Protein AF-A0A2V5TG55-F1 (afdb_monomer_lite)

Sequence (167 aa):
MKERYLVFQRKNGIFFLKDRLLRKQNSLNTRDEETARRICHAKNEALRQPAINLQIARAYLTAGDPNYVNRTWQSVMGAVARTKKRNTLLHWERAMRETPFDSIRDLKLIGTHTEHFLEVLSKGTVSTNIFLRRLHNLLSMWTGFPKQSFQGNSGRRLSLRTSVALR

Structure (mmCIF, N/CA/C/O backbone):
data_AF-A0A2V5TG55-F1
#
_entry.id   AF-A0A2V5TG55-F1
#
loop_
_atom_site.group_PDB
_atom_site.id
_atom_site.type_symbol
_atom_site.label_atom_id
_atom_site.label_alt_id
_atom_site.label_comp_id
_atom_site.label_asym_id
_atom_site.label_entity_id
_atom_site.label_seq_id
_atom_site.pdbx_PDB_ins_code
_atom_site.Cartn_x
_atom_site.Cartn_y
_atom_site.Cartn_z
_atom_site.occupancy
_atom_site.B_iso_or_equiv
_atom_site.auth_seq_id
_atom_site.auth_comp_id
_atom_site.auth_asym_id
_atom_site.auth_atom_id
_atom_site.pdbx_PDB_model_num
ATOM 1 N N . MET A 1 1 ? -15.197 -11.391 21.968 1.00 61.50 1 MET A N 1
ATOM 2 C CA . MET A 1 1 ? -13.775 -10.962 21.949 1.00 61.50 1 MET A CA 1
ATOM 3 C C . MET A 1 1 ? -13.672 -9.517 22.413 1.00 61.50 1 MET A C 1
ATOM 5 O O . MET A 1 1 ? -14.500 -8.716 22.003 1.00 61.50 1 MET A O 1
ATOM 9 N N . LYS A 1 2 ? -12.686 -9.179 23.253 1.00 75.81 2 LYS A N 1
ATOM 10 C CA . LYS A 1 2 ? -12.431 -7.783 23.646 1.00 75.81 2 LYS A CA 1
ATOM 11 C C . LYS A 1 2 ? -11.745 -7.046 22.494 1.00 75.81 2 LYS A C 1
ATOM 13 O O . LYS A 1 2 ? -10.810 -7.578 21.905 1.00 75.81 2 LYS A O 1
ATOM 18 N N . GLU A 1 3 ? -12.196 -5.832 22.202 1.00 86.06 3 GLU A N 1
ATOM 19 C CA . GLU A 1 3 ? -11.578 -4.967 21.195 1.00 86.06 3 GLU A CA 1
ATOM 20 C C . GLU A 1 3 ? -10.120 -4.658 21.547 1.00 86.06 3 GLU A C 1
ATOM 22 O O . GLU A 1 3 ? -9.800 -4.393 22.713 1.00 86.06 3 GLU A O 1
ATOM 27 N N . ARG A 1 4 ? -9.232 -4.706 20.545 1.00 90.38 4 ARG A N 1
ATOM 28 C CA . ARG A 1 4 ? -7.797 -4.454 20.734 1.00 90.38 4 ARG A CA 1
ATOM 29 C C . ARG A 1 4 ? -7.500 -2.964 20.844 1.00 90.38 4 ARG A C 1
ATOM 31 O O . ARG A 1 4 ? -6.672 -2.580 21.673 1.00 90.38 4 ARG A O 1
ATOM 38 N N . TYR A 1 5 ? -8.147 -2.149 20.019 1.00 93.50 5 TYR A N 1
ATOM 39 C CA . TYR A 1 5 ? -8.002 -0.701 20.032 1.00 93.50 5 TYR A CA 1
ATOM 40 C C . TYR A 1 5 ? -9.154 -0.051 20.786 1.00 93.50 5 TYR A C 1
ATOM 42 O O . TYR A 1 5 ? -10.304 -0.446 20.620 1.00 93.50 5 TYR A O 1
ATOM 50 N N . LEU A 1 6 ? -8.820 0.954 21.594 1.00 93.50 6 LEU A N 1
ATOM 51 C CA . LEU A 1 6 ? -9.775 1.809 22.295 1.00 93.50 6 LEU A CA 1
ATOM 52 C C . LEU A 1 6 ? -9.499 3.268 21.952 1.00 93.50 6 LEU A C 1
ATOM 54 O O . LEU A 1 6 ? -8.337 3.683 21.939 1.00 93.50 6 LEU A O 1
ATOM 58 N N . VAL A 1 7 ? -10.553 4.042 21.723 1.00 95.00 7 VAL A N 1
ATOM 59 C CA . VAL A 1 7 ? -10.464 5.486 21.507 1.00 95.00 7 VAL A CA 1
ATOM 60 C C . VAL A 1 7 ? -10.625 6.231 22.831 1.00 95.00 7 VAL A C 1
ATOM 62 O O . VAL A 1 7 ? -11.429 5.843 23.675 1.00 95.00 7 VAL A O 1
ATOM 65 N N . PHE A 1 8 ? -9.838 7.281 23.040 1.00 93.12 8 PHE A N 1
ATOM 66 C CA . PHE A 1 8 ? -9.978 8.175 24.188 1.00 93.12 8 PHE A CA 1
ATOM 67 C C . PHE A 1 8 ? -9.493 9.584 23.834 1.00 93.12 8 PHE A C 1
ATOM 69 O O . PHE A 1 8 ? -8.659 9.756 22.943 1.00 93.12 8 PHE A O 1
ATOM 76 N N . GLN A 1 9 ? -10.001 10.592 24.538 1.00 93.81 9 GLN A N 1
ATOM 77 C CA . GLN A 1 9 ? -9.634 11.993 24.339 1.00 93.81 9 GLN A CA 1
ATOM 78 C C . GLN 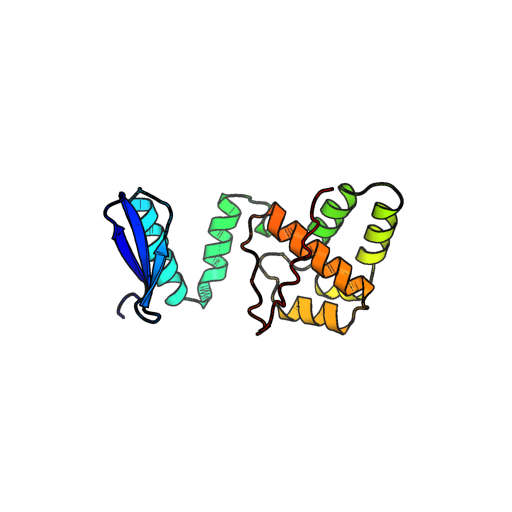A 1 9 ? -8.618 12.443 25.398 1.00 93.81 9 GLN A C 1
ATOM 80 O O . GLN A 1 9 ? -8.687 12.026 26.556 1.00 93.81 9 GLN A O 1
ATOM 85 N N . ARG A 1 10 ? -7.657 13.292 25.018 1.00 92.00 10 ARG A N 1
ATOM 86 C CA . ARG A 1 10 ? -6.750 13.964 25.968 1.00 92.00 10 ARG A CA 1
ATOM 87 C C . ARG A 1 10 ? -7.222 15.386 26.283 1.00 92.00 10 ARG A C 1
ATOM 89 O O . ARG A 1 10 ? -8.037 15.951 25.566 1.00 92.00 10 ARG A O 1
ATOM 96 N N . LYS A 1 11 ? -6.632 16.003 27.319 1.00 90.25 11 LYS A N 1
ATOM 97 C CA . LYS A 1 11 ? -6.933 17.383 27.764 1.00 90.25 11 LYS A CA 1
ATOM 98 C C . LYS A 1 11 ? -6.844 18.447 26.658 1.00 90.25 11 LYS A C 1
ATOM 100 O O . LYS A 1 11 ? -7.485 19.479 26.759 1.00 90.25 11 LYS A O 1
ATOM 105 N N . ASN A 1 12 ? -6.062 18.202 25.607 1.00 88.75 12 ASN A N 1
ATOM 106 C CA . ASN A 1 12 ? -5.924 19.094 24.451 1.00 88.75 12 ASN A CA 1
ATOM 107 C C . ASN A 1 12 ? -7.038 18.925 23.392 1.00 88.75 12 ASN A C 1
ATOM 109 O O . ASN A 1 12 ? -6.934 19.490 22.304 1.00 88.75 12 ASN A O 1
ATOM 113 N N . GLY A 1 13 ? -8.057 18.106 23.670 1.00 89.69 13 GLY A N 1
ATOM 114 C CA . GLY A 1 13 ? -9.186 17.834 22.781 1.00 89.69 13 GLY A CA 1
ATOM 115 C C . GLY A 1 13 ? -8.892 16.853 21.641 1.00 89.69 13 GLY A C 1
ATOM 116 O O . GLY A 1 13 ? -9.803 16.526 20.888 1.00 89.69 13 GLY A O 1
ATOM 117 N N . ILE A 1 14 ? -7.651 16.369 21.502 1.00 93.69 14 ILE A N 1
ATOM 118 C CA . ILE A 1 14 ? -7.251 15.441 20.434 1.00 93.69 14 ILE A CA 1
ATOM 119 C C . ILE A 1 14 ? -7.546 13.998 20.855 1.00 93.69 14 ILE A C 1
ATOM 121 O O . ILE A 1 14 ? -7.245 13.591 21.985 1.00 93.69 14 ILE A O 1
ATOM 125 N N . PHE A 1 15 ? -8.088 13.214 19.924 1.00 94.44 15 PHE A N 1
ATOM 126 C CA . PHE A 1 15 ? -8.343 11.791 20.110 1.00 94.44 15 PHE A CA 1
ATOM 127 C C . PHE A 1 15 ? -7.102 10.928 19.866 1.00 94.44 15 PHE A C 1
ATOM 129 O O . PHE A 1 15 ? -6.290 11.169 18.968 1.00 94.44 15 PHE A O 1
ATOM 136 N N . PHE A 1 16 ? -6.981 9.874 20.667 1.00 94.56 16 PHE A N 1
ATOM 137 C CA . PHE A 1 16 ? -5.912 8.887 20.621 1.00 94.56 16 PHE A CA 1
ATOM 138 C C . PHE A 1 16 ? -6.500 7.478 20.564 1.00 94.56 16 PHE A C 1
ATOM 140 O O . PHE A 1 16 ? -7.565 7.206 21.115 1.00 94.56 16 PHE A O 1
ATOM 147 N N . LEU A 1 17 ? -5.756 6.563 19.946 1.00 93.75 17 LEU A N 1
ATOM 148 C CA . LEU A 1 17 ? -5.997 5.128 20.034 1.00 93.75 17 LEU A CA 1
ATOM 149 C C . LEU A 1 17 ? -5.018 4.486 21.006 1.00 93.75 17 LEU A C 1
ATOM 151 O O . LEU A 1 17 ? -3.806 4.661 20.879 1.00 93.75 17 LEU A O 1
ATOM 155 N N . LYS A 1 18 ? -5.535 3.679 21.928 1.00 93.38 18 LYS A N 1
ATOM 156 C CA . LYS A 1 18 ? -4.761 2.811 22.815 1.00 93.38 18 LYS A CA 1
ATOM 157 C C . LYS A 1 18 ? -4.788 1.385 22.276 1.00 93.38 18 LYS A C 1
ATOM 159 O O . LYS A 1 18 ? -5.856 0.787 22.193 1.00 93.38 18 LYS A O 1
ATOM 164 N N . ASP A 1 19 ? -3.623 0.833 21.949 1.00 92.56 19 ASP A N 1
ATOM 165 C CA . ASP A 1 19 ? -3.467 -0.602 21.694 1.00 92.56 19 ASP A CA 1
ATOM 166 C C . ASP A 1 19 ? -3.365 -1.329 23.040 1.00 92.56 19 ASP A C 1
ATOM 168 O O . ASP A 1 19 ? -2.428 -1.098 23.808 1.00 92.56 19 ASP A O 1
ATOM 172 N N . ARG A 1 20 ? -4.328 -2.199 23.353 1.00 89.88 20 ARG A N 1
ATOM 173 C CA . ARG A 1 20 ? -4.332 -2.957 24.613 1.00 89.88 20 ARG A CA 1
ATOM 174 C C . ARG A 1 20 ? -3.216 -3.992 24.697 1.00 89.88 20 ARG A C 1
ATOM 176 O O . ARG A 1 20 ? -2.777 -4.288 25.804 1.00 89.88 20 ARG A O 1
ATOM 183 N N . LEU A 1 21 ? -2.776 -4.524 23.559 1.00 88.44 21 LEU A N 1
ATOM 184 C CA . LEU A 1 21 ? -1.767 -5.577 23.498 1.00 88.44 21 LEU A CA 1
ATOM 185 C C . LEU A 1 21 ? -0.369 -4.980 23.661 1.00 88.44 21 LEU A C 1
ATOM 187 O O . LEU A 1 21 ? 0.388 -5.396 24.529 1.00 88.44 21 LEU A O 1
ATOM 191 N N . LEU A 1 22 ? -0.053 -3.947 22.876 1.00 88.50 22 LEU A N 1
ATOM 192 C CA . LEU A 1 22 ? 1.269 -3.308 22.897 1.00 88.50 22 LEU A CA 1
ATOM 193 C C . LEU A 1 22 ? 1.400 -2.194 23.944 1.00 88.50 22 LEU A C 1
ATOM 195 O O . LEU A 1 22 ? 2.482 -1.637 24.108 1.00 88.50 22 LEU A O 1
ATOM 199 N N . ARG A 1 23 ? 0.296 -1.810 24.602 1.00 87.38 23 ARG A N 1
ATOM 200 C CA . ARG A 1 23 ? 0.191 -0.644 25.502 1.00 87.38 23 ARG A CA 1
ATOM 201 C C . ARG A 1 23 ? 0.681 0.671 24.876 1.00 87.38 23 ARG A C 1
ATOM 203 O O . ARG A 1 23 ? 0.997 1.622 25.587 1.00 87.38 23 ARG A O 1
ATOM 210 N N . LYS A 1 24 ? 0.703 0.749 23.542 1.00 91.19 24 LYS A N 1
ATOM 211 C CA . LYS A 1 24 ? 1.094 1.943 22.783 1.00 91.19 24 LYS A CA 1
ATOM 212 C C . LYS A 1 24 ? -0.106 2.853 22.555 1.00 91.19 24 LYS A C 1
ATOM 214 O O . LYS A 1 24 ? -1.236 2.387 22.411 1.00 91.19 24 LYS A O 1
ATOM 219 N N . GLN A 1 25 ? 0.159 4.154 22.512 1.00 91.31 25 GLN A N 1
ATOM 220 C CA . GLN A 1 25 ? -0.839 5.181 22.238 1.00 91.31 25 GLN A CA 1
ATOM 221 C C . GLN A 1 25 ? -0.458 5.915 20.957 1.00 91.31 25 GLN A C 1
ATOM 223 O O . GLN A 1 25 ? 0.663 6.404 20.847 1.00 91.31 25 GLN A O 1
ATOM 228 N N . ASN A 1 26 ? -1.393 6.010 20.017 1.00 91.50 26 ASN A N 1
ATOM 229 C CA . ASN A 1 26 ? -1.198 6.704 18.749 1.00 91.50 26 ASN A CA 1
ATOM 230 C C . ASN A 1 26 ? -2.190 7.862 18.651 1.00 91.50 26 ASN A C 1
ATOM 232 O O . ASN A 1 26 ? -3.391 7.651 18.821 1.00 91.50 26 ASN A O 1
ATOM 236 N N . SER A 1 27 ? -1.695 9.068 18.375 1.00 91.31 27 SER A N 1
ATOM 237 C CA . SER A 1 27 ? -2.557 10.219 18.093 1.00 91.31 27 SER A CA 1
ATOM 238 C C . SER A 1 27 ? -3.312 9.995 16.787 1.00 91.31 27 SER A C 1
ATOM 240 O O . SER A 1 27 ? -2.713 9.560 15.803 1.00 91.31 27 SER A O 1
ATOM 242 N N . LEU A 1 28 ? -4.608 10.304 16.771 1.00 90.69 28 LEU A N 1
ATOM 243 C CA . LEU A 1 28 ? -5.402 10.360 15.542 1.00 90.69 28 LEU A CA 1
ATOM 244 C C . LEU A 1 28 ? -5.352 11.739 14.877 1.00 90.69 28 LEU A C 1
ATOM 246 O O . LEU A 1 28 ? -5.847 11.881 13.766 1.00 90.69 28 LEU A O 1
ATOM 250 N N . ASN A 1 29 ? -4.774 12.744 15.548 1.00 9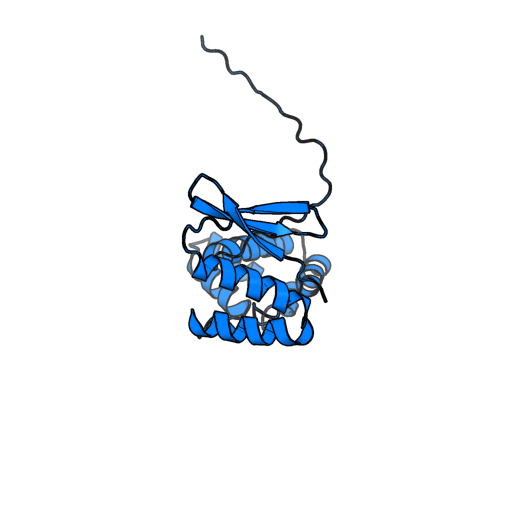0.25 29 ASN A N 1
ATOM 251 C CA . ASN A 1 29 ? -4.714 14.134 15.082 1.00 90.25 29 ASN A CA 1
ATOM 252 C C . ASN A 1 29 ? -6.083 14.705 14.664 1.00 90.25 29 ASN A C 1
ATOM 254 O O . ASN A 1 29 ? -6.153 15.619 13.851 1.00 90.25 29 ASN A O 1
ATOM 258 N N . THR A 1 30 ? -7.166 14.187 15.245 1.00 91.12 30 THR A N 1
ATOM 259 C CA . THR A 1 30 ? -8.527 14.685 15.044 1.00 91.12 30 THR A CA 1
ATOM 260 C C . THR A 1 30 ? -9.123 15.124 16.375 1.00 91.12 30 THR A C 1
ATOM 262 O O . THR A 1 30 ? -8.818 14.544 17.423 1.00 91.12 30 THR A O 1
ATOM 265 N N . ARG A 1 31 ? -9.952 16.168 16.324 1.00 93.12 31 ARG A N 1
ATOM 266 C CA . ARG A 1 31 ? -10.812 16.620 17.428 1.00 93.12 31 ARG A CA 1
ATOM 267 C C . ARG A 1 31 ? -12.260 16.164 17.255 1.00 93.12 31 ARG A C 1
ATOM 269 O O . ARG A 1 31 ? -13.058 16.387 18.154 1.00 93.12 31 ARG A O 1
ATOM 276 N N . ASP A 1 32 ? -12.586 15.547 16.121 1.00 94.25 32 ASP A N 1
ATOM 277 C CA . ASP A 1 32 ? -13.912 14.997 15.866 1.00 94.25 32 ASP A CA 1
ATOM 278 C C . ASP A 1 32 ? -14.027 13.587 16.458 1.00 94.25 32 ASP A C 1
ATOM 280 O O . ASP A 1 32 ? -13.250 12.681 16.128 1.00 94.25 32 ASP A O 1
ATOM 284 N N . GLU A 1 33 ? -15.006 13.418 17.343 1.00 92.44 33 GLU A N 1
ATOM 285 C CA . GLU A 1 33 ? -15.277 12.159 18.022 1.00 92.44 33 GLU A CA 1
ATOM 286 C C . GLU A 1 33 ? -15.783 11.090 17.055 1.00 92.44 33 GLU A C 1
ATOM 288 O O . GLU A 1 33 ? -15.374 9.928 17.151 1.00 92.44 33 GLU A O 1
ATOM 293 N N . GLU A 1 34 ? -16.641 11.465 16.106 1.00 94.62 34 GLU A N 1
ATOM 294 C CA . GLU A 1 34 ? -17.246 10.502 15.194 1.00 94.62 34 GLU A CA 1
ATOM 295 C C . GLU A 1 34 ? -16.179 9.892 14.282 1.00 94.62 34 GLU A C 1
ATOM 297 O O . GLU A 1 34 ? -16.048 8.665 14.197 1.00 94.62 34 GLU A O 1
ATOM 302 N N . THR A 1 35 ? -15.337 10.736 13.681 1.00 92.31 35 THR A N 1
ATOM 303 C CA . THR A 1 35 ? -14.167 10.294 12.916 1.00 92.31 35 THR A CA 1
ATOM 304 C C . THR A 1 35 ? -13.257 9.397 13.756 1.00 92.31 35 THR A C 1
ATOM 306 O O . THR A 1 35 ? -12.817 8.344 13.286 1.00 92.31 35 THR A O 1
ATOM 309 N N . ALA A 1 36 ? -12.994 9.758 15.015 1.00 94.12 36 ALA A N 1
ATOM 310 C CA . ALA A 1 36 ? -12.131 8.968 15.886 1.00 94.12 36 ALA A CA 1
ATOM 311 C C . ALA A 1 36 ? -12.702 7.568 16.177 1.00 94.12 36 ALA A C 1
ATOM 313 O O . ALA A 1 36 ? -11.975 6.568 16.101 1.00 94.12 36 ALA A O 1
ATOM 314 N N . ARG A 1 37 ? -14.010 7.479 16.453 1.00 94.75 37 ARG A N 1
ATOM 315 C CA . ARG A 1 37 ? -14.726 6.209 16.648 1.00 94.75 37 ARG A CA 1
ATOM 316 C C . ARG A 1 37 ? -14.725 5.365 15.374 1.00 94.75 37 ARG A C 1
ATOM 318 O O . ARG A 1 37 ? -14.410 4.178 15.452 1.00 94.75 37 ARG A O 1
ATOM 325 N N . ARG A 1 38 ? -14.974 5.967 14.203 1.00 93.75 38 ARG A N 1
ATOM 326 C CA . ARG A 1 38 ? -14.927 5.274 12.900 1.00 93.75 38 ARG A CA 1
ATOM 327 C C . ARG A 1 38 ? -13.549 4.665 12.623 1.00 93.75 38 ARG A C 1
ATOM 329 O O . ARG A 1 38 ? -13.467 3.495 12.253 1.00 93.75 38 ARG A O 1
ATOM 336 N N . ILE A 1 39 ? -12.461 5.403 12.871 1.00 92.56 39 ILE A N 1
ATOM 337 C CA . ILE A 1 39 ? -11.089 4.885 12.708 1.00 92.56 39 ILE A CA 1
ATOM 338 C C . ILE A 1 39 ? -10.810 3.734 13.688 1.00 92.56 39 ILE A C 1
ATOM 340 O O . ILE A 1 39 ? -10.185 2.738 13.314 1.00 92.56 39 ILE A O 1
ATOM 344 N N . CYS A 1 40 ? -11.262 3.853 14.941 1.00 93.56 40 CYS A N 1
ATOM 345 C CA . CYS A 1 40 ? -11.123 2.795 15.944 1.00 93.56 40 CYS A CA 1
ATOM 346 C C . CYS A 1 40 ? -11.840 1.511 15.508 1.00 93.56 40 CYS A C 1
ATOM 348 O O . CYS A 1 40 ? -11.239 0.434 15.506 1.00 93.56 40 CYS A O 1
ATOM 350 N N . HIS A 1 41 ? -13.096 1.648 15.080 1.00 92.50 41 HIS A N 1
ATOM 351 C CA . HIS A 1 41 ? -13.919 0.549 14.592 1.00 92.50 41 HIS A CA 1
ATOM 352 C C . HIS A 1 41 ? -13.269 -0.143 13.390 1.00 92.50 41 HIS A C 1
ATOM 354 O O . HIS A 1 41 ? -13.040 -1.348 13.434 1.00 92.50 41 HIS A O 1
ATOM 360 N N . ALA A 1 42 ? -12.860 0.618 12.369 1.00 91.12 42 ALA A N 1
ATOM 361 C CA . ALA A 1 42 ? -12.208 0.072 11.180 1.00 91.12 42 ALA A CA 1
ATOM 362 C C . ALA A 1 42 ? -10.945 -0.742 11.517 1.00 91.12 42 ALA A C 1
ATOM 364 O O . ALA A 1 42 ? -10.712 -1.799 10.934 1.00 91.12 42 ALA A O 1
ATOM 365 N N . LYS A 1 43 ? -10.141 -0.301 12.495 1.00 90.75 43 LYS A N 1
ATOM 366 C CA . LYS A 1 43 ? -8.960 -1.059 12.941 1.00 90.75 43 LYS A CA 1
ATOM 367 C C . LYS A 1 43 ? -9.302 -2.349 13.677 1.00 90.75 43 LYS A C 1
ATOM 369 O O . LYS A 1 43 ? -8.566 -3.323 13.544 1.00 90.75 43 LYS A O 1
ATOM 374 N N . ASN A 1 44 ? -10.363 -2.353 14.478 1.00 92.00 44 ASN A N 1
ATOM 375 C CA . ASN A 1 44 ? -10.813 -3.561 15.165 1.00 92.00 44 ASN A CA 1
ATOM 376 C C . ASN A 1 44 ? -11.428 -4.562 14.172 1.00 92.00 44 ASN A C 1
ATOM 378 O O . ASN A 1 44 ? -11.094 -5.744 14.235 1.00 92.00 44 ASN A O 1
ATOM 382 N N . GLU A 1 45 ? -12.230 -4.091 13.215 1.00 89.75 45 GLU A N 1
ATOM 383 C CA . GLU A 1 45 ? -12.800 -4.924 12.147 1.00 89.75 45 GLU A CA 1
ATOM 384 C C . GLU A 1 45 ? -11.718 -5.534 11.254 1.00 89.75 45 GLU A C 1
ATOM 386 O O . GLU A 1 45 ? -11.747 -6.735 10.987 1.00 89.75 45 GLU A O 1
ATOM 391 N N . ALA A 1 46 ? -10.687 -4.755 10.905 1.00 89.06 46 ALA A N 1
ATOM 392 C CA . ALA A 1 46 ? -9.557 -5.254 10.128 1.00 89.06 46 ALA A CA 1
ATOM 393 C C . ALA A 1 46 ? -8.832 -6.434 10.803 1.00 89.06 46 ALA A C 1
ATOM 395 O O . ALA A 1 46 ? -8.263 -7.291 10.129 1.00 89.06 46 ALA A O 1
ATOM 396 N N . LEU A 1 47 ? -8.841 -6.504 12.136 1.00 88.75 47 LEU A N 1
ATOM 397 C CA . LEU A 1 47 ? -8.271 -7.635 12.872 1.00 88.75 47 LEU A CA 1
ATOM 398 C C . LEU A 1 47 ? -9.234 -8.819 12.982 1.00 88.75 47 LEU A C 1
ATOM 400 O O . LEU A 1 47 ? -8.784 -9.949 13.151 1.00 88.75 47 LEU A O 1
ATOM 404 N N . ARG A 1 48 ? -10.544 -8.564 12.919 1.00 87.19 48 ARG A N 1
ATOM 405 C CA . ARG A 1 48 ? -11.586 -9.579 13.078 1.00 87.19 48 ARG A CA 1
ATOM 406 C C . ARG A 1 48 ? -11.767 -10.410 11.814 1.00 87.19 48 ARG A C 1
ATOM 408 O O . ARG A 1 48 ? -11.944 -11.619 11.926 1.00 87.19 48 ARG A O 1
ATOM 415 N N . GLN A 1 49 ? -11.712 -9.787 10.635 1.00 85.06 49 GLN A N 1
ATOM 416 C CA . GLN A 1 49 ? -11.940 -10.480 9.3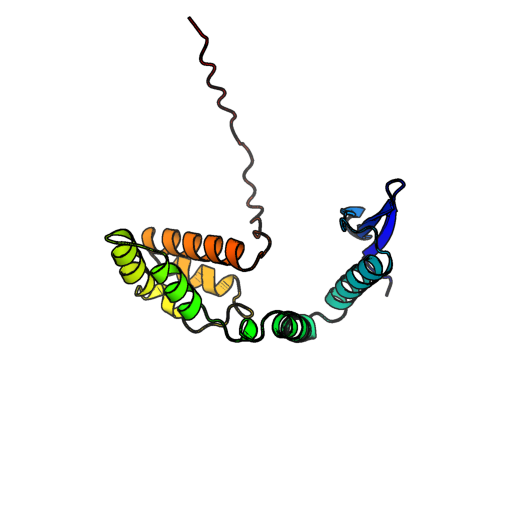61 1.00 85.06 49 GLN A CA 1
ATOM 417 C C . GLN A 1 49 ? -10.856 -10.177 8.311 1.00 85.06 49 GLN A C 1
ATOM 419 O O . GLN A 1 49 ? -11.142 -9.576 7.273 1.00 85.06 49 GLN A O 1
ATOM 424 N N . PRO A 1 50 ? -9.607 -10.648 8.515 1.00 84.00 50 PRO A N 1
ATOM 425 C CA . PRO A 1 50 ? -8.506 -10.383 7.587 1.00 84.00 50 PRO A CA 1
ATOM 426 C C . PRO A 1 50 ? -8.791 -10.782 6.134 1.00 84.00 50 PRO A C 1
ATOM 428 O O . PRO A 1 50 ? -8.328 -10.110 5.214 1.00 84.00 50 PRO A O 1
ATOM 431 N N . ALA A 1 51 ? -9.585 -11.839 5.931 1.00 85.25 51 ALA A N 1
ATOM 432 C CA . ALA A 1 51 ? -9.930 -12.370 4.614 1.00 85.25 51 ALA A CA 1
ATOM 433 C C . ALA A 1 51 ? -10.661 -11.361 3.708 1.00 85.25 51 ALA A C 1
ATOM 435 O O . ALA A 1 51 ? -10.454 -11.374 2.496 1.00 85.25 51 ALA A O 1
ATOM 436 N N . ILE A 1 52 ? -11.480 -10.462 4.273 1.00 88.06 52 ILE A N 1
ATOM 437 C CA . ILE A 1 52 ? -12.268 -9.496 3.485 1.00 88.06 52 ILE A CA 1
ATOM 438 C C . ILE A 1 52 ? -11.648 -8.097 3.434 1.00 88.06 52 ILE A C 1
ATOM 440 O O . ILE A 1 52 ? -12.097 -7.252 2.657 1.00 88.06 52 ILE A O 1
ATOM 444 N N . ASN A 1 53 ? -10.587 -7.841 4.204 1.00 88.44 53 ASN A N 1
ATOM 445 C CA . ASN A 1 53 ? -9.965 -6.518 4.305 1.00 88.44 53 ASN A CA 1
ATOM 446 C C . ASN A 1 53 ? -9.577 -5.932 2.949 1.00 88.44 53 ASN A C 1
ATOM 448 O O . ASN A 1 53 ? -9.727 -4.732 2.731 1.00 88.44 53 ASN A O 1
ATOM 452 N N . LEU A 1 54 ? -9.093 -6.769 2.026 1.00 84.50 54 LEU A N 1
ATOM 453 C CA . LEU A 1 54 ? -8.706 -6.311 0.695 1.00 84.50 54 LEU A CA 1
ATOM 454 C C . LEU A 1 54 ? -9.916 -5.833 -0.120 1.00 84.50 54 LEU A C 1
ATOM 456 O O . LEU A 1 54 ? -9.808 -4.851 -0.850 1.00 84.50 54 LEU A O 1
ATOM 460 N N . GLN A 1 55 ? -11.069 -6.494 0.009 1.00 87.94 55 GLN A N 1
ATOM 461 C CA . GLN A 1 55 ? -12.299 -6.090 -0.678 1.00 87.94 55 GLN A CA 1
ATOM 462 C C . GLN A 1 55 ? -12.836 -4.771 -0.112 1.00 87.94 55 GLN A C 1
ATOM 464 O O . GLN A 1 55 ? -13.169 -3.865 -0.874 1.00 87.94 55 GLN A O 1
ATOM 469 N N . ILE A 1 56 ? -12.817 -4.619 1.214 1.00 88.31 56 ILE A N 1
ATOM 470 C CA . ILE A 1 56 ? -13.187 -3.367 1.887 1.00 88.31 56 ILE A CA 1
ATOM 471 C C . ILE A 1 56 ? -12.242 -2.228 1.470 1.00 88.31 56 ILE A C 1
ATOM 473 O O . ILE A 1 56 ? -12.692 -1.143 1.104 1.00 88.31 56 ILE A O 1
ATOM 477 N N . ALA A 1 57 ? -10.929 -2.476 1.457 1.00 85.31 57 ALA A N 1
ATOM 478 C CA . ALA A 1 57 ? -9.942 -1.492 1.019 1.00 85.31 57 ALA A CA 1
ATOM 479 C C . ALA A 1 57 ? -10.169 -1.062 -0.439 1.00 85.31 57 ALA A C 1
ATOM 481 O O . ALA A 1 57 ? -10.089 0.126 -0.741 1.00 85.31 57 ALA A O 1
ATOM 482 N N . ARG A 1 58 ? -10.506 -2.001 -1.337 1.00 87.00 58 ARG A N 1
ATOM 483 C CA . ARG A 1 58 ? -10.882 -1.686 -2.726 1.00 87.00 58 ARG A CA 1
ATOM 484 C C . ARG A 1 58 ? -12.083 -0.751 -2.786 1.00 87.00 58 ARG A C 1
ATOM 486 O O . ARG A 1 58 ? -12.028 0.216 -3.541 1.00 87.00 58 ARG A O 1
ATOM 493 N N . ALA A 1 59 ? -13.126 -1.004 -1.996 1.00 88.12 59 ALA A N 1
ATOM 494 C CA . ALA A 1 59 ? -14.308 -0.146 -1.960 1.00 88.12 59 ALA A CA 1
ATOM 495 C C . ALA A 1 59 ? -13.949 1.291 -1.540 1.00 88.12 59 ALA A C 1
ATOM 497 O O . ALA A 1 59 ? -14.300 2.238 -2.243 1.00 88.12 59 ALA A O 1
ATOM 498 N N . TYR A 1 60 ? -13.163 1.455 -0.469 1.00 86.75 60 TYR A N 1
ATOM 499 C CA . TYR A 1 60 ? -12.714 2.780 -0.026 1.00 86.75 60 TYR A CA 1
ATOM 500 C C . TYR A 1 60 ? -11.837 3.496 -1.054 1.00 86.75 60 TYR A C 1
ATOM 502 O O . TYR A 1 60 ? -12.019 4.686 -1.295 1.00 86.75 60 TYR A O 1
ATOM 510 N N . LEU A 1 61 ? -10.896 2.784 -1.677 1.00 84.62 61 LEU A N 1
ATOM 511 C CA . LEU A 1 61 ? -9.996 3.379 -2.664 1.00 84.62 61 LEU A CA 1
ATOM 512 C C . LEU A 1 61 ? -10.733 3.776 -3.950 1.00 84.62 61 LEU A C 1
ATOM 514 O O . LEU A 1 61 ? -10.456 4.842 -4.492 1.00 84.62 61 LEU A O 1
ATOM 518 N N . THR A 1 62 ? -11.703 2.971 -4.396 1.00 86.19 62 THR A N 1
ATOM 519 C CA . THR A 1 62 ? -12.526 3.271 -5.585 1.00 86.19 62 THR A CA 1
ATOM 520 C C . THR A 1 62 ? -13.386 4.516 -5.377 1.00 86.19 62 THR A C 1
ATOM 522 O O . THR A 1 62 ? -13.554 5.296 -6.308 1.00 86.19 62 THR A O 1
ATOM 525 N N . ALA A 1 63 ? -13.903 4.724 -4.160 1.00 86.19 63 ALA A N 1
ATOM 526 C CA . ALA A 1 63 ? -14.697 5.906 -3.834 1.00 86.19 63 ALA A CA 1
ATOM 527 C C . ALA A 1 63 ? -13.888 7.215 -3.919 1.00 86.19 63 ALA A C 1
ATOM 529 O O . ALA A 1 63 ? -14.461 8.259 -4.214 1.00 86.19 63 ALA A O 1
ATOM 530 N N . GLY A 1 64 ? -12.574 7.168 -3.665 1.00 82.00 64 GLY A N 1
ATOM 531 C CA . GLY A 1 64 ? -11.688 8.333 -3.778 1.00 82.00 64 GLY A CA 1
ATOM 532 C C . GLY A 1 64 ? -11.129 8.552 -5.187 1.00 82.00 64 GLY A C 1
ATOM 533 O O . GLY A 1 64 ? -11.151 9.669 -5.694 1.00 82.00 64 GLY A O 1
ATOM 534 N N . ASP A 1 65 ? -10.622 7.493 -5.822 1.00 81.12 65 ASP A N 1
ATOM 535 C CA . ASP A 1 65 ? -10.112 7.509 -7.199 1.00 81.12 65 ASP A CA 1
ATOM 536 C C . ASP A 1 65 ? -10.524 6.196 -7.893 1.00 81.12 65 ASP A C 1
ATOM 538 O O . ASP A 1 65 ? -9.905 5.151 -7.656 1.00 81.12 65 ASP A O 1
ATOM 542 N N . PRO A 1 66 ? -11.539 6.217 -8.780 1.00 80.50 66 PRO A N 1
ATOM 543 C CA . PRO A 1 66 ? -12.006 5.019 -9.478 1.00 80.50 66 PRO A CA 1
ATOM 544 C C . PRO A 1 66 ? -10.908 4.310 -10.283 1.00 80.50 66 PRO A C 1
ATOM 546 O O . PRO A 1 66 ? -10.929 3.087 -10.442 1.00 80.50 66 PRO A O 1
ATOM 549 N N . ASN A 1 67 ? -9.905 5.056 -10.757 1.00 80.38 67 ASN A N 1
ATOM 550 C CA . ASN A 1 67 ? -8.803 4.506 -11.544 1.00 80.38 67 ASN A CA 1
ATOM 551 C C . ASN A 1 67 ? -7.724 3.851 -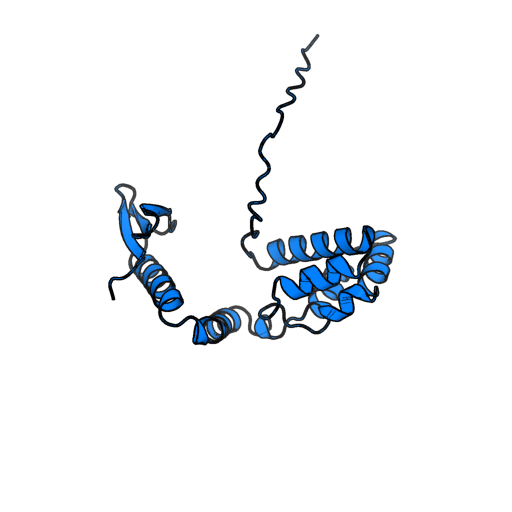10.677 1.00 80.38 67 ASN A C 1
ATOM 553 O O . ASN A 1 67 ? -6.870 3.127 -11.195 1.00 80.38 67 ASN A O 1
ATOM 557 N N . TYR A 1 68 ? -7.753 4.064 -9.362 1.00 79.25 68 TYR A N 1
ATOM 558 C CA . TYR A 1 68 ? -6.749 3.553 -8.440 1.00 79.25 68 TYR A CA 1
ATOM 559 C C . TYR A 1 68 ? -6.668 2.025 -8.451 1.00 79.25 68 TYR A C 1
ATOM 561 O O . TYR A 1 68 ? -5.580 1.450 -8.488 1.00 79.25 68 TYR A O 1
ATOM 569 N N . VAL A 1 69 ? -7.824 1.355 -8.472 1.00 81.81 69 VAL A N 1
ATOM 570 C CA . VAL A 1 69 ? -7.911 -0.115 -8.439 1.00 81.81 69 VAL A CA 1
ATOM 571 C C . VAL A 1 69 ? -7.380 -0.754 -9.724 1.00 81.81 69 VAL A C 1
ATOM 573 O O . VAL A 1 69 ? -6.909 -1.890 -9.695 1.00 81.81 69 VAL A O 1
ATOM 576 N N . ASN A 1 70 ? -7.413 -0.029 -10.842 1.00 85.88 70 ASN A N 1
ATOM 577 C CA . ASN A 1 70 ? -6.967 -0.524 -12.144 1.00 85.88 70 ASN A CA 1
ATOM 578 C C . ASN A 1 70 ? -5.548 -0.076 -12.512 1.00 85.88 70 ASN A C 1
ATOM 580 O O . ASN A 1 70 ? -5.016 -0.517 -13.529 1.00 85.88 70 ASN A O 1
ATOM 584 N N . ARG A 1 71 ? -4.910 0.763 -11.690 1.00 88.25 71 ARG A N 1
ATOM 585 C CA . ARG A 1 71 ? -3.549 1.233 -11.940 1.00 88.25 71 ARG A CA 1
ATOM 586 C C . ARG A 1 71 ? -2.557 0.075 -11.799 1.00 88.25 71 ARG A C 1
ATOM 588 O O . ARG A 1 71 ? -2.494 -0.585 -10.759 1.00 88.25 71 ARG A O 1
ATOM 595 N N . THR A 1 72 ? -1.774 -0.147 -12.848 1.00 92.56 72 THR A N 1
ATOM 596 C CA . THR A 1 72 ? -0.693 -1.143 -12.898 1.00 92.56 72 THR A CA 1
ATOM 597 C C . THR A 1 72 ? 0.674 -0.492 -12.714 1.00 92.56 72 THR A C 1
ATOM 599 O O . THR A 1 72 ? 0.813 0.734 -12.822 1.00 92.56 72 THR A O 1
ATOM 602 N N . TRP A 1 73 ? 1.712 -1.299 -12.483 1.00 92.69 73 TRP A N 1
ATOM 603 C CA . TRP A 1 73 ? 3.090 -0.802 -12.490 1.00 92.69 73 TRP A CA 1
ATOM 604 C C . TRP A 1 73 ? 3.488 -0.210 -13.837 1.00 92.69 73 TRP A C 1
ATOM 606 O O . TRP A 1 73 ? 4.126 0.838 -13.849 1.00 92.69 73 TRP A O 1
ATOM 616 N N . GLN A 1 74 ? 3.045 -0.782 -14.957 1.00 93.31 74 GLN A N 1
ATOM 617 C CA . GLN A 1 74 ? 3.290 -0.226 -16.289 1.00 93.31 74 GLN A CA 1
ATOM 618 C C . GLN A 1 74 ? 2.769 1.213 -16.419 1.00 93.31 74 GLN A C 1
ATOM 620 O O . GLN A 1 74 ? 3.466 2.086 -16.942 1.00 93.31 74 GLN A O 1
ATOM 625 N N . SER A 1 75 ? 1.571 1.492 -15.891 1.00 90.19 75 SER A N 1
ATOM 626 C CA . SER A 1 75 ? 1.020 2.853 -15.859 1.00 90.19 75 SER A CA 1
ATOM 627 C C . SER A 1 75 ? 1.908 3.801 -15.043 1.00 90.19 75 SER A C 1
ATOM 629 O O . SER A 1 75 ? 2.200 4.911 -15.493 1.00 90.19 75 SER A O 1
ATOM 631 N N . VAL A 1 76 ? 2.413 3.350 -13.890 1.00 89.69 76 VAL A N 1
ATOM 632 C CA . VAL A 1 76 ? 3.339 4.131 -13.051 1.00 89.69 76 VAL A CA 1
ATOM 633 C C . VAL A 1 76 ? 4.669 4.377 -13.760 1.00 89.69 76 VAL A C 1
ATOM 635 O O . VAL A 1 76 ? 5.141 5.510 -13.784 1.00 89.69 76 VAL A O 1
ATOM 638 N N . MET A 1 77 ? 5.262 3.353 -14.372 1.00 93.00 77 MET A N 1
ATOM 639 C CA . MET A 1 77 ? 6.516 3.465 -15.122 1.00 93.00 77 MET A CA 1
ATOM 640 C C . MET A 1 77 ? 6.388 4.480 -16.264 1.00 93.00 77 MET A C 1
ATOM 642 O O . MET A 1 77 ? 7.231 5.369 -16.401 1.00 93.00 77 MET A O 1
ATOM 646 N N . GLY A 1 78 ? 5.290 4.411 -17.025 1.00 91.31 78 GLY A N 1
ATOM 647 C CA . GLY A 1 78 ? 4.984 5.369 -18.087 1.00 91.31 78 GLY A CA 1
ATOM 648 C C . GLY A 1 78 ? 4.765 6.789 -17.560 1.00 91.31 78 GLY A C 1
ATOM 649 O O . GLY A 1 78 ? 5.316 7.744 -18.107 1.00 91.31 78 GLY A O 1
ATOM 650 N N . ALA A 1 79 ? 4.014 6.944 -16.467 1.00 88.88 79 ALA A N 1
ATOM 651 C CA . ALA A 1 79 ? 3.794 8.241 -15.834 1.00 88.88 79 ALA A CA 1
ATOM 652 C C . ALA A 1 79 ? 5.109 8.859 -15.332 1.00 88.88 79 ALA A C 1
ATOM 654 O O . ALA A 1 79 ? 5.358 10.042 -15.555 1.00 88.88 79 ALA A O 1
ATOM 655 N N . VAL A 1 80 ? 5.987 8.063 -14.712 1.00 89.88 80 VAL A N 1
ATOM 656 C CA . VAL A 1 80 ? 7.298 8.529 -14.243 1.00 89.88 80 VAL A CA 1
ATOM 657 C C . VAL A 1 80 ? 8.181 8.938 -15.413 1.00 89.88 80 VAL A C 1
ATOM 659 O O . VAL A 1 80 ? 8.790 10.008 -15.338 1.00 89.88 80 VAL A O 1
ATOM 662 N N . ALA A 1 81 ? 8.226 8.152 -16.491 1.00 89.44 81 ALA A N 1
ATOM 663 C CA . ALA A 1 81 ? 8.994 8.486 -17.687 1.00 89.44 81 ALA A CA 1
ATOM 664 C C . ALA A 1 81 ? 8.571 9.847 -18.265 1.00 89.44 81 ALA A C 1
ATOM 666 O O . ALA A 1 81 ? 9.430 10.695 -18.493 1.00 89.44 81 ALA A O 1
ATOM 667 N N . ARG A 1 82 ? 7.261 10.131 -18.355 1.00 88.94 82 ARG A N 1
ATOM 668 C CA . ARG A 1 82 ? 6.734 11.432 -18.825 1.00 88.94 82 ARG A CA 1
ATOM 669 C C . ARG A 1 82 ? 7.215 12.638 -18.009 1.00 88.94 82 ARG A C 1
ATOM 671 O O . ARG A 1 82 ? 7.245 13.748 -18.527 1.00 88.94 82 ARG A O 1
ATOM 678 N N . THR A 1 83 ? 7.620 12.444 -16.752 1.00 87.88 83 THR A N 1
ATOM 679 C CA . THR A 1 83 ? 8.187 13.530 -15.924 1.00 87.88 83 THR A CA 1
ATOM 680 C C . THR A 1 83 ? 9.661 13.831 -16.217 1.00 87.88 83 THR A C 1
ATOM 682 O O . THR A 1 83 ? 10.212 14.787 -15.668 1.00 87.88 83 THR A O 1
ATOM 685 N N . LYS A 1 84 ? 10.348 13.000 -17.011 1.00 90.69 84 LYS A N 1
ATOM 686 C CA . LYS A 1 84 ? 11.793 13.102 -17.266 1.00 90.69 84 LYS A CA 1
ATOM 687 C C . LYS A 1 84 ? 12.074 13.798 -18.593 1.00 90.69 84 LYS A C 1
ATOM 689 O O . LYS A 1 84 ? 11.221 13.897 -19.464 1.00 90.69 84 LYS A O 1
ATOM 694 N N . LYS A 1 85 ? 13.301 14.305 -18.732 1.00 91.50 85 LYS A N 1
ATOM 695 C CA . LYS A 1 85 ? 13.763 15.037 -19.919 1.00 91.50 85 LYS A CA 1
ATOM 696 C C . LYS A 1 85 ? 15.122 14.505 -20.378 1.00 91.50 85 LYS A C 1
ATOM 698 O O . LYS A 1 85 ? 15.933 14.106 -19.539 1.00 91.50 85 LYS A O 1
ATOM 703 N N . ARG A 1 86 ? 15.382 14.579 -21.689 1.00 93.06 86 ARG A N 1
ATOM 704 C CA . ARG A 1 86 ? 16.690 14.314 -22.326 1.00 93.06 86 ARG A CA 1
ATOM 705 C C . ARG A 1 86 ? 17.286 12.959 -21.900 1.00 93.06 86 ARG A C 1
ATOM 707 O O . ARG A 1 86 ? 16.569 11.968 -21.838 1.00 93.06 86 ARG A O 1
ATOM 714 N N . ASN A 1 87 ? 18.573 12.922 -21.558 1.00 91.38 87 ASN A N 1
ATOM 715 C CA . ASN A 1 87 ? 19.307 11.710 -21.183 1.00 91.38 87 ASN A CA 1
ATOM 716 C C . ASN A 1 87 ? 18.650 10.956 -20.022 1.00 91.38 87 ASN A C 1
ATOM 718 O O . ASN A 1 87 ? 18.607 9.731 -20.024 1.00 91.38 87 ASN A O 1
ATOM 722 N N . THR A 1 88 ? 18.062 11.673 -19.061 1.00 89.50 88 THR A N 1
ATOM 723 C CA . THR A 1 88 ? 17.340 11.042 -17.954 1.00 89.50 88 THR A CA 1
ATOM 724 C C . THR A 1 88 ? 16.156 10.223 -18.464 1.00 89.50 88 THR A C 1
ATOM 726 O O . THR A 1 88 ? 15.964 9.112 -17.987 1.00 89.50 88 THR A O 1
ATOM 729 N N . LEU A 1 89 ? 15.395 10.720 -19.447 1.00 92.62 89 LEU A N 1
ATOM 730 C CA . LEU A 1 89 ? 14.300 9.954 -20.052 1.00 92.62 89 LEU A CA 1
ATOM 731 C C . LEU A 1 89 ? 14.820 8.659 -20.687 1.00 92.62 89 LEU A C 1
ATOM 733 O O . LEU A 1 89 ? 14.299 7.595 -20.372 1.00 92.62 89 LEU A O 1
ATOM 737 N N . LEU A 1 90 ? 15.898 8.732 -21.473 1.00 93.00 90 LEU A N 1
ATOM 738 C CA . LEU A 1 90 ? 16.494 7.560 -22.127 1.00 93.00 90 LEU A CA 1
ATOM 739 C C . LEU A 1 90 ? 16.931 6.485 -21.119 1.00 93.00 90 LEU A C 1
ATOM 741 O O . LEU A 1 90 ? 16.691 5.296 -21.326 1.00 93.00 90 LEU A O 1
ATOM 745 N N . HIS A 1 91 ? 17.538 6.892 -19.998 1.00 91.38 91 HIS A N 1
ATOM 746 C CA . HIS A 1 91 ? 17.918 5.959 -18.935 1.00 91.38 91 HIS A CA 1
ATOM 747 C C . HIS A 1 91 ? 16.703 5.296 -18.282 1.00 91.38 91 HIS A C 1
ATOM 749 O O . HIS A 1 91 ? 16.742 4.101 -18.001 1.00 91.38 91 HIS A O 1
ATOM 755 N N . TRP A 1 92 ? 15.629 6.056 -18.053 1.00 93.94 92 TRP A N 1
ATOM 756 C CA . TRP A 1 92 ? 14.385 5.514 -17.514 1.00 93.94 92 TRP A CA 1
ATOM 757 C C . TRP A 1 92 ? 13.723 4.552 -18.498 1.00 93.94 92 TRP A C 1
ATOM 759 O O . TRP A 1 92 ? 13.401 3.439 -18.110 1.00 93.94 92 TRP A O 1
ATOM 769 N N . GLU A 1 93 ? 13.573 4.922 -19.767 1.00 93.12 93 GLU A N 1
ATOM 770 C CA . GLU A 1 93 ? 12.974 4.050 -20.783 1.00 93.12 93 GLU A CA 1
ATOM 771 C C . GLU A 1 93 ? 13.742 2.741 -20.951 1.00 93.12 93 GLU A C 1
ATOM 773 O O . GLU A 1 93 ? 13.124 1.681 -21.030 1.00 93.12 93 GLU A O 1
ATOM 778 N N . ARG A 1 94 ? 15.081 2.795 -20.949 1.00 93.88 94 ARG A N 1
ATOM 779 C CA . ARG A 1 94 ? 15.915 1.591 -20.986 1.00 93.88 94 ARG A CA 1
ATOM 780 C C . ARG A 1 94 ? 15.690 0.725 -19.748 1.00 93.88 94 ARG A C 1
ATOM 782 O O . ARG A 1 94 ? 15.429 -0.462 -19.900 1.00 93.88 94 ARG A O 1
ATOM 789 N N . ALA A 1 95 ? 15.739 1.314 -18.553 1.00 92.94 95 ALA A N 1
ATOM 790 C CA . ALA A 1 95 ? 15.555 0.574 -17.308 1.00 92.94 95 ALA A CA 1
ATOM 791 C C . ALA A 1 95 ? 14.166 -0.076 -17.213 1.00 92.94 95 ALA A C 1
ATOM 793 O O . ALA A 1 95 ? 14.046 -1.223 -16.804 1.00 92.94 95 ALA A O 1
ATOM 794 N N . MET A 1 96 ? 13.105 0.623 -17.632 1.00 93.56 96 MET A N 1
ATOM 795 C CA . MET A 1 96 ? 11.738 0.090 -17.573 1.00 93.56 96 MET A CA 1
ATOM 796 C C . MET A 1 96 ? 11.487 -1.049 -18.575 1.00 93.56 96 MET A C 1
ATOM 798 O O . MET A 1 96 ? 10.479 -1.742 -18.454 1.00 93.56 96 MET A O 1
ATOM 802 N N . ARG A 1 97 ? 12.368 -1.253 -19.564 1.00 93.00 97 ARG A N 1
ATOM 803 C CA . ARG A 1 97 ? 12.314 -2.382 -20.511 1.00 93.00 97 ARG A CA 1
ATOM 804 C C . ARG A 1 97 ? 13.091 -3.607 -20.031 1.00 93.00 97 ARG A C 1
ATOM 806 O O . ARG A 1 97 ? 13.056 -4.628 -20.705 1.00 93.00 97 ARG A O 1
ATOM 813 N N . GLU A 1 98 ? 13.806 -3.516 -18.912 1.00 94.81 98 GLU A N 1
ATOM 814 C CA . GLU A 1 98 ? 14.552 -4.658 -18.387 1.00 94.81 98 GLU A CA 1
ATOM 815 C C . GLU A 1 98 ? 13.589 -5.782 -17.970 1.00 94.81 98 GLU A C 1
ATOM 817 O O . GLU A 1 98 ? 12.574 -5.537 -17.311 1.00 94.81 98 GLU A O 1
ATOM 822 N N . THR A 1 99 ? 13.948 -7.019 -18.312 1.00 95.06 99 THR A N 1
ATOM 823 C CA . THR A 1 99 ? 13.152 -8.228 -18.049 1.00 95.06 99 THR A CA 1
ATOM 824 C C . THR A 1 99 ? 12.807 -8.489 -16.575 1.00 95.06 99 THR A C 1
ATOM 826 O O . THR A 1 99 ? 11.735 -9.035 -16.317 1.00 95.06 99 THR A O 1
ATOM 829 N N . PRO A 1 100 ? 13.606 -8.082 -15.560 1.00 94.88 100 PRO A N 1
ATOM 830 C CA . PRO A 1 100 ? 13.220 -8.282 -14.163 1.00 94.88 100 PRO A CA 1
ATOM 831 C C . PRO A 1 100 ? 11.898 -7.593 -13.805 1.00 94.88 100 PRO A C 1
ATOM 833 O O . PRO A 1 100 ? 11.150 -8.106 -12.973 1.00 94.88 100 PRO A O 1
ATOM 836 N N . PHE A 1 101 ? 11.579 -6.462 -14.449 1.00 95.19 101 PHE A N 1
ATOM 837 C CA . PHE A 1 101 ? 10.338 -5.724 -14.207 1.00 95.19 101 PHE A CA 1
ATOM 838 C C . PHE A 1 101 ? 9.090 -6.424 -14.744 1.00 95.19 101 PHE A C 1
ATOM 840 O O . PHE A 1 101 ? 7.990 -6.063 -14.328 1.00 95.19 101 PHE A O 1
ATOM 847 N N . ASP A 1 102 ? 9.227 -7.431 -15.608 1.00 93.62 102 ASP A N 1
ATOM 848 C CA . ASP A 1 102 ? 8.081 -8.146 -16.178 1.00 93.62 102 ASP A CA 1
ATOM 849 C C . ASP A 1 102 ? 7.279 -8.887 -15.099 1.00 93.62 102 ASP A C 1
ATOM 851 O O . ASP A 1 102 ? 6.059 -8.972 -15.194 1.00 93.62 102 ASP A O 1
ATOM 855 N N . SER A 1 103 ? 7.935 -9.291 -14.003 1.00 91.75 103 SER A N 1
ATOM 856 C CA . SER A 1 103 ? 7.279 -9.867 -12.817 1.00 91.75 103 SER A CA 1
ATOM 857 C C . SER A 1 103 ? 6.254 -8.935 -12.154 1.00 91.75 103 SER A C 1
ATOM 859 O O . SER A 1 103 ? 5.327 -9.411 -11.503 1.00 91.75 103 SER A O 1
ATOM 861 N N . ILE A 1 104 ? 6.392 -7.612 -12.319 1.00 94.81 104 ILE A N 1
ATOM 862 C CA . ILE A 1 104 ? 5.484 -6.622 -11.721 1.00 94.81 104 ILE A CA 1
ATOM 863 C C . ILE A 1 104 ? 4.704 -5.794 -12.738 1.00 94.81 104 ILE A C 1
ATOM 865 O O . ILE A 1 104 ? 3.711 -5.179 -12.359 1.00 94.81 104 ILE A O 1
ATOM 869 N N . ARG A 1 105 ? 5.128 -5.759 -14.005 1.00 93.88 105 ARG A N 1
ATOM 870 C CA . ARG A 1 105 ? 4.668 -4.815 -15.036 1.00 93.88 105 ARG A CA 1
ATOM 871 C C . ARG A 1 105 ? 3.144 -4.715 -15.130 1.00 93.88 105 ARG A C 1
ATOM 873 O O . ARG A 1 105 ? 2.592 -3.615 -15.032 1.00 93.88 105 ARG A O 1
ATOM 880 N N . ASP A 1 106 ? 2.484 -5.861 -15.235 1.00 93.06 106 ASP A N 1
ATOM 881 C CA . ASP A 1 106 ? 1.033 -5.952 -15.424 1.00 93.06 106 ASP A CA 1
ATOM 882 C C . ASP A 1 106 ? 0.264 -6.132 -14.107 1.00 93.06 106 ASP A C 1
ATOM 884 O O . ASP A 1 106 ? -0.969 -6.125 -14.086 1.00 93.06 106 ASP A O 1
ATOM 888 N N . LEU A 1 107 ? 0.974 -6.228 -12.977 1.00 92.81 107 LEU A N 1
ATOM 889 C CA . LEU A 1 107 ? 0.341 -6.334 -11.671 1.00 92.81 107 LEU A CA 1
ATOM 890 C C . LEU A 1 107 ? -0.318 -5.012 -11.274 1.00 92.81 107 LEU A C 1
ATOM 892 O O . LEU A 1 107 ? 0.231 -3.916 -11.434 1.00 92.81 107 LEU A O 1
ATOM 896 N N . LYS A 1 108 ? -1.507 -5.134 -10.682 1.00 91.31 108 LYS A N 1
ATOM 897 C CA . LYS A 1 108 ? -2.216 -4.020 -10.050 1.00 91.31 108 LYS A CA 1
ATOM 898 C C . LYS A 1 108 ? -1.480 -3.589 -8.784 1.00 91.31 108 LYS A C 1
ATOM 900 O O . LYS A 1 108 ? -1.091 -4.429 -7.969 1.00 91.31 108 LYS A O 1
ATOM 905 N N . LEU A 1 109 ? -1.385 -2.279 -8.557 1.00 88.81 109 LEU A N 1
ATOM 906 C CA . LEU A 1 109 ? -0.689 -1.725 -7.388 1.00 88.81 109 LEU A CA 1
ATOM 907 C C . LEU A 1 109 ? -1.247 -2.259 -6.062 1.00 88.81 109 LEU A C 1
ATOM 909 O O . LEU A 1 109 ? -0.488 -2.622 -5.170 1.00 88.81 109 LEU A O 1
ATOM 913 N N . ILE A 1 110 ? -2.575 -2.367 -5.950 1.00 86.00 110 ILE A N 1
ATOM 914 C CA . ILE A 1 110 ? -3.240 -2.829 -4.722 1.00 86.00 110 ILE A CA 1
ATOM 915 C C . ILE A 1 110 ? -2.976 -4.310 -4.399 1.00 86.00 110 ILE A C 1
ATOM 917 O O . ILE A 1 110 ? -3.121 -4.725 -3.255 1.00 86.00 110 ILE A O 1
ATOM 921 N N . GLY A 1 111 ? -2.620 -5.111 -5.405 1.00 83.94 111 GLY A N 1
ATOM 922 C CA . GLY A 1 111 ? -2.306 -6.533 -5.253 1.00 83.94 111 GLY A CA 1
ATOM 923 C C . GLY A 1 111 ? -0.809 -6.813 -5.202 1.00 83.94 111 GLY A C 1
ATOM 924 O O . GLY A 1 111 ? -0.412 -7.966 -5.293 1.00 83.94 111 GLY A O 1
ATOM 925 N N . THR A 1 112 ? 0.035 -5.781 -5.122 1.00 89.69 112 THR A N 1
ATOM 926 C CA . THR A 1 112 ? 1.484 -5.982 -5.128 1.00 89.69 112 THR A CA 1
ATOM 927 C C . THR A 1 112 ? 1.968 -6.381 -3.735 1.00 89.69 112 THR A C 1
ATOM 929 O O . THR A 1 112 ? 1.922 -5.586 -2.797 1.00 89.69 112 THR A O 1
ATOM 932 N N . HIS A 1 113 ? 2.466 -7.608 -3.615 1.00 87.88 113 HIS A N 1
ATOM 933 C CA . HIS A 1 113 ? 3.121 -8.136 -2.423 1.00 87.88 113 HIS A CA 1
ATOM 934 C C . HIS A 1 113 ? 4.642 -7.922 -2.438 1.00 87.88 113 HIS A C 1
ATOM 936 O O . HIS A 1 113 ? 5.257 -7.714 -3.485 1.00 87.88 113 HIS A O 1
ATOM 942 N N . THR A 1 114 ? 5.260 -8.012 -1.255 1.00 88.56 114 THR A N 1
ATOM 943 C CA . THR A 1 114 ? 6.717 -7.883 -1.070 1.00 88.56 114 THR A CA 1
ATOM 944 C C . THR A 1 114 ? 7.505 -8.895 -1.901 1.00 88.56 114 THR A C 1
ATOM 946 O O . THR A 1 114 ? 8.585 -8.578 -2.392 1.00 88.56 114 THR A O 1
ATOM 949 N N . GLU A 1 115 ? 6.954 -10.091 -2.092 1.00 92.56 115 GLU A N 1
ATOM 950 C CA . GLU A 1 115 ? 7.568 -11.186 -2.850 1.00 92.56 115 GLU A CA 1
ATOM 951 C C . GLU A 1 115 ? 7.840 -10.806 -4.306 1.00 92.56 115 GLU A C 1
ATOM 953 O O . GLU A 1 115 ? 8.922 -11.087 -4.812 1.00 92.56 115 GLU A O 1
ATOM 958 N N . HIS A 1 116 ? 6.936 -10.061 -4.948 1.00 93.12 116 HIS A N 1
ATOM 959 C CA . HIS A 1 116 ? 7.167 -9.604 -6.317 1.00 93.12 116 HIS A CA 1
ATOM 960 C C . HIS A 1 116 ? 8.338 -8.619 -6.396 1.00 93.12 116 HIS A C 1
ATOM 962 O O . HIS A 1 116 ? 9.121 -8.654 -7.339 1.00 93.12 116 HIS A O 1
ATOM 968 N N . PHE A 1 117 ? 8.523 -7.762 -5.385 1.00 92.44 117 PHE A N 1
ATOM 969 C CA . PHE A 1 117 ? 9.708 -6.904 -5.338 1.00 92.44 117 PHE A CA 1
ATOM 970 C C . PHE A 1 117 ? 10.984 -7.707 -5.110 1.00 92.44 117 PHE A C 1
ATOM 972 O O . PHE A 1 117 ? 12.004 -7.394 -5.716 1.00 92.44 117 PHE A O 1
ATOM 979 N N . LEU A 1 118 ? 10.942 -8.732 -4.255 1.00 92.94 118 LEU A N 1
ATOM 980 C CA . LEU A 1 118 ? 12.083 -9.620 -4.038 1.00 92.94 118 LEU A CA 1
ATOM 981 C C . LEU A 1 118 ? 12.469 -10.363 -5.320 1.00 92.94 118 LEU A C 1
ATOM 983 O O . LEU A 1 118 ? 13.656 -10.519 -5.584 1.00 92.94 118 LEU A O 1
ATOM 987 N N . GLU A 1 119 ? 11.493 -10.746 -6.139 1.00 94.00 119 GLU A N 1
ATOM 988 C CA . GLU A 1 119 ? 11.726 -11.368 -7.440 1.00 94.00 119 GLU A CA 1
ATOM 989 C C . GLU A 1 119 ? 12.422 -10.420 -8.430 1.00 94.00 119 GLU A C 1
ATOM 991 O O . GLU A 1 119 ? 13.396 -10.806 -9.078 1.00 94.00 119 GLU A O 1
ATOM 996 N N . VAL A 1 120 ? 11.993 -9.153 -8.507 1.00 95.00 120 VAL A N 1
ATOM 997 C CA . VAL A 1 120 ? 12.694 -8.134 -9.312 1.00 95.00 120 VAL A CA 1
ATOM 998 C C . VAL A 1 120 ? 14.127 -7.944 -8.807 1.00 95.00 120 VAL A C 1
ATOM 1000 O O . VAL A 1 120 ? 15.057 -7.852 -9.604 1.00 95.00 120 VAL A O 1
ATOM 1003 N N . LEU A 1 121 ? 14.309 -7.881 -7.484 1.00 93.69 121 LEU A N 1
ATOM 1004 C CA . LEU A 1 121 ? 15.615 -7.665 -6.857 1.00 93.69 121 LEU A CA 1
ATOM 1005 C C . LEU A 1 121 ? 16.572 -8.847 -7.054 1.00 93.69 121 LEU A C 1
ATOM 1007 O O . LEU A 1 121 ? 17.777 -8.623 -7.147 1.00 93.69 121 LEU A O 1
ATOM 1011 N N . SER A 1 122 ? 16.057 -10.080 -7.092 1.00 93.69 122 SER A N 1
ATOM 1012 C CA . SER A 1 122 ? 16.867 -11.290 -7.263 1.00 93.69 122 SER A CA 1
ATOM 1013 C C . SER A 1 122 ? 17.274 -11.520 -8.718 1.00 93.69 122 SER A C 1
ATOM 1015 O O . SER A 1 122 ? 18.395 -11.949 -8.973 1.00 93.69 122 SER A O 1
ATOM 1017 N N . LYS A 1 123 ? 16.390 -11.203 -9.672 1.00 94.88 123 LYS A N 1
ATOM 1018 C CA . LYS A 1 123 ? 16.659 -11.307 -11.116 1.00 94.88 123 LYS A CA 1
ATOM 1019 C C . LYS A 1 123 ? 17.405 -10.090 -11.677 1.00 94.88 123 LYS A C 1
ATOM 1021 O O . LYS A 1 123 ? 17.969 -10.160 -12.765 1.00 94.88 123 LYS A O 1
ATOM 1026 N N . GLY A 1 124 ? 17.351 -8.961 -10.974 1.00 92.56 124 GLY A N 1
ATOM 1027 C CA . GLY A 1 124 ? 17.860 -7.673 -11.426 1.00 92.56 124 GLY A CA 1
ATOM 1028 C C . GLY A 1 124 ? 19.344 -7.428 -11.177 1.00 92.56 124 GLY A C 1
ATOM 1029 O O . GLY A 1 124 ? 20.023 -8.118 -10.421 1.00 92.56 124 GLY A O 1
ATOM 1030 N N . THR A 1 125 ? 19.847 -6.368 -11.805 1.00 94.12 125 THR A N 1
ATOM 1031 C CA . THR A 1 125 ? 21.192 -5.836 -11.562 1.00 94.12 125 THR A CA 1
ATOM 1032 C C . THR A 1 125 ? 21.165 -4.722 -10.510 1.00 94.12 125 THR A C 1
ATOM 1034 O O . THR A 1 125 ? 20.108 -4.247 -10.086 1.00 94.12 125 THR A O 1
ATOM 1037 N N . VAL A 1 126 ? 22.341 -4.208 -10.132 1.00 93.25 126 VAL A N 1
ATOM 1038 C CA . VAL A 1 126 ? 22.450 -3.007 -9.280 1.00 93.25 126 VAL A CA 1
ATOM 1039 C C . VAL A 1 126 ? 21.670 -1.823 -9.870 1.00 93.25 126 VAL A C 1
ATOM 1041 O O . VAL A 1 126 ? 21.006 -1.097 -9.128 1.00 93.25 126 VAL A O 1
ATOM 1044 N N . SER A 1 127 ? 21.698 -1.654 -11.197 1.00 92.31 127 SER A N 1
ATOM 1045 C CA . SER A 1 127 ? 20.929 -0.617 -11.896 1.00 92.31 127 SER A CA 1
ATOM 1046 C C . SER A 1 127 ? 19.425 -0.828 -11.715 1.00 92.31 127 SER A C 1
ATOM 1048 O O . SER A 1 127 ? 18.733 0.072 -11.230 1.00 92.31 127 SER A O 1
ATOM 1050 N N . THR A 1 128 ? 18.935 -2.036 -12.006 1.00 93.81 128 THR A N 1
ATOM 1051 C CA . THR A 1 128 ? 17.528 -2.432 -11.832 1.00 93.81 128 THR A CA 1
ATOM 1052 C C . THR A 1 128 ? 17.034 -2.093 -10.423 1.00 93.81 128 THR A C 1
ATOM 1054 O O . THR A 1 128 ? 15.999 -1.445 -10.247 1.00 93.81 128 THR A O 1
ATOM 1057 N N . ASN A 1 129 ? 17.839 -2.417 -9.407 1.00 93.94 129 ASN A N 1
ATOM 1058 C CA . ASN A 1 129 ? 17.517 -2.188 -7.999 1.00 93.94 129 ASN A CA 1
ATOM 1059 C C . ASN A 1 129 ? 17.421 -0.692 -7.652 1.00 93.94 129 ASN A C 1
ATOM 1061 O O . ASN A 1 129 ? 16.557 -0.282 -6.869 1.00 93.94 129 ASN A O 1
ATOM 1065 N N . ILE A 1 130 ? 18.271 0.150 -8.249 1.00 93.94 130 ILE A N 1
ATOM 1066 C CA . ILE A 1 130 ? 18.192 1.611 -8.099 1.00 93.94 130 ILE A CA 1
ATOM 1067 C C . ILE A 1 130 ? 16.886 2.139 -8.701 1.00 93.94 130 ILE A C 1
ATOM 1069 O O . ILE A 1 130 ? 16.206 2.954 -8.068 1.00 93.94 130 ILE A O 1
ATOM 1073 N N . PHE A 1 131 ? 16.511 1.684 -9.897 1.00 93.88 131 PHE A N 1
ATOM 1074 C CA . PHE A 1 131 ? 15.274 2.117 -10.547 1.00 93.88 131 PHE A CA 1
ATOM 1075 C C . PHE A 1 131 ? 14.024 1.632 -9.812 1.00 93.88 131 PHE A C 1
ATOM 1077 O O . PHE A 1 131 ? 13.101 2.426 -9.625 1.00 93.88 131 PHE A O 1
ATOM 1084 N N . LEU A 1 132 ? 14.026 0.404 -9.288 1.00 93.88 132 LEU A N 1
ATOM 1085 C CA . LEU A 1 132 ? 12.932 -0.107 -8.464 1.00 93.88 132 LEU A CA 1
ATOM 1086 C C . LEU A 1 132 ? 12.720 0.751 -7.206 1.00 93.88 132 LEU A C 1
ATOM 1088 O O . LEU A 1 132 ? 11.597 1.160 -6.908 1.00 93.88 132 LEU A O 1
ATOM 1092 N N . ARG A 1 133 ? 13.802 1.112 -6.501 1.00 92.06 133 ARG A N 1
ATOM 1093 C CA . ARG A 1 133 ? 13.730 2.016 -5.337 1.00 92.06 133 ARG A CA 1
ATOM 1094 C C . ARG A 1 133 ? 13.187 3.393 -5.712 1.00 92.06 133 ARG A C 1
ATOM 1096 O O . ARG A 1 133 ? 12.390 3.966 -4.970 1.00 92.06 133 ARG A O 1
ATOM 1103 N N . ARG A 1 134 ? 13.597 3.934 -6.864 1.00 91.94 134 ARG A N 1
ATOM 1104 C CA . ARG A 1 134 ? 13.089 5.220 -7.367 1.00 91.94 134 ARG A CA 1
ATOM 1105 C C . ARG A 1 134 ? 11.593 5.150 -7.680 1.00 91.94 134 ARG A C 1
ATOM 1107 O O . ARG A 1 134 ? 10.875 6.060 -7.278 1.00 91.94 134 ARG A O 1
ATOM 1114 N N . LEU A 1 135 ? 11.127 4.084 -8.336 1.00 91.06 135 LEU A N 1
ATOM 1115 C CA . LEU A 1 135 ? 9.702 3.854 -8.602 1.00 91.06 135 LEU A CA 1
ATOM 1116 C C . LEU A 1 135 ? 8.894 3.783 -7.305 1.00 91.06 135 LEU A C 1
ATOM 1118 O O . LEU A 1 135 ? 7.908 4.502 -7.162 1.00 91.06 135 LEU A O 1
ATOM 1122 N N . HIS A 1 136 ? 9.341 2.977 -6.340 1.00 87.44 136 HIS A N 1
ATOM 1123 C CA . HIS A 1 136 ? 8.654 2.819 -5.058 1.00 87.44 136 HIS A CA 1
ATOM 1124 C C . HIS A 1 136 ? 8.561 4.142 -4.275 1.00 87.44 136 HIS A C 1
ATOM 1126 O O . HIS A 1 136 ? 7.509 4.487 -3.730 1.00 87.44 136 HIS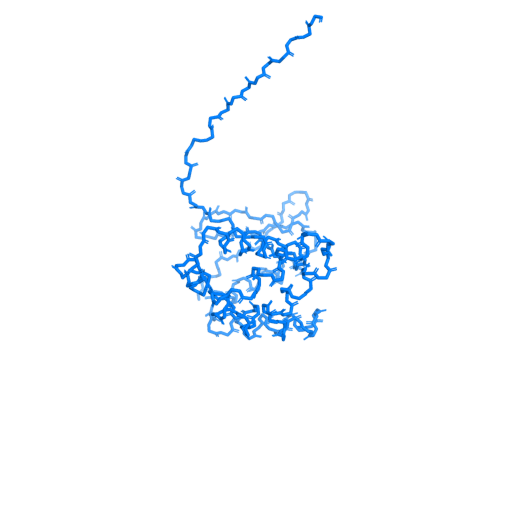 A O 1
ATOM 1132 N N . ASN A 1 137 ? 9.644 4.926 -4.268 1.00 87.38 137 ASN A N 1
ATOM 1133 C CA . ASN A 1 137 ? 9.669 6.234 -3.614 1.00 87.38 137 ASN A CA 1
ATOM 1134 C C . ASN A 1 137 ? 8.727 7.243 -4.286 1.00 87.38 137 ASN A C 1
ATOM 1136 O O . ASN A 1 137 ? 8.033 7.984 -3.589 1.00 87.38 137 ASN A O 1
ATOM 1140 N N . LEU A 1 138 ? 8.693 7.274 -5.622 1.00 84.44 138 LEU A N 1
ATOM 1141 C CA . LEU A 1 138 ? 7.804 8.162 -6.376 1.00 84.44 138 LEU A CA 1
ATOM 1142 C C . LEU A 1 138 ? 6.338 7.786 -6.177 1.00 84.44 138 LEU A C 1
ATOM 1144 O O . LEU A 1 138 ? 5.522 8.666 -5.917 1.00 84.44 138 LEU A O 1
ATOM 1148 N N . LEU A 1 139 ? 6.020 6.490 -6.216 1.00 83.31 139 LEU A N 1
ATOM 1149 C CA . LEU A 1 139 ? 4.674 6.003 -5.943 1.00 83.31 139 LEU A CA 1
ATOM 1150 C C . LEU A 1 139 ? 4.204 6.438 -4.550 1.00 83.31 139 LEU A C 1
ATOM 1152 O O . LEU A 1 139 ? 3.125 7.007 -4.425 1.00 83.31 139 LEU A O 1
ATOM 1156 N N . SER A 1 140 ? 5.045 6.247 -3.529 1.00 77.88 140 SER A N 1
ATOM 1157 C CA . SER A 1 140 ? 4.727 6.643 -2.150 1.00 77.88 140 SER A CA 1
ATOM 1158 C C . SER A 1 140 ? 4.437 8.142 -2.021 1.00 77.88 140 SER A C 1
ATOM 1160 O O . SER A 1 140 ? 3.544 8.537 -1.276 1.00 77.88 140 SER A O 1
ATOM 1162 N N . MET A 1 141 ? 5.169 8.978 -2.765 1.00 73.31 141 MET A N 1
ATOM 1163 C CA . MET A 1 141 ? 4.945 10.424 -2.804 1.00 73.31 141 MET A CA 1
ATOM 1164 C C . MET A 1 141 ? 3.619 10.786 -3.485 1.00 73.31 141 MET A C 1
ATOM 1166 O O . MET A 1 141 ? 2.926 11.682 -3.018 1.00 73.31 141 MET A O 1
ATOM 1170 N N . TRP A 1 142 ? 3.262 10.108 -4.578 1.00 70.69 142 TRP A N 1
ATOM 1171 C CA . TRP A 1 142 ? 2.070 10.429 -5.369 1.00 70.69 142 TRP A CA 1
ATOM 1172 C C . TRP A 1 142 ? 0.766 9.960 -4.735 1.00 70.69 142 TRP A C 1
ATOM 1174 O O . TRP A 1 142 ? -0.248 10.638 -4.853 1.00 70.69 142 TRP A O 1
ATOM 1184 N N . THR A 1 143 ? 0.773 8.807 -4.071 1.00 67.12 143 THR A N 1
ATOM 1185 C CA . THR A 1 143 ? -0.440 8.226 -3.479 1.00 67.12 143 THR A CA 1
ATOM 1186 C C . THR A 1 143 ? -0.561 8.502 -1.982 1.00 67.12 143 THR A C 1
ATOM 1188 O O . THR A 1 143 ? -1.493 8.008 -1.354 1.00 67.12 143 THR A O 1
ATOM 1191 N N . GLY A 1 144 ? 0.401 9.220 -1.388 1.00 58.88 144 GLY A N 1
ATOM 1192 C CA . GLY A 1 144 ? 0.448 9.461 0.055 1.00 58.88 144 GLY A CA 1
ATOM 1193 C C . GLY A 1 144 ? 0.608 8.185 0.890 1.00 58.88 144 GLY A C 1
ATOM 1194 O O . GLY A 1 144 ? 0.254 8.185 2.069 1.00 58.88 144 GLY A O 1
ATOM 1195 N N . PHE A 1 145 ? 1.114 7.086 0.308 1.00 53.44 145 PHE A N 1
ATOM 1196 C CA . PHE A 1 145 ? 1.344 5.861 1.076 1.00 53.44 145 PHE A CA 1
ATOM 11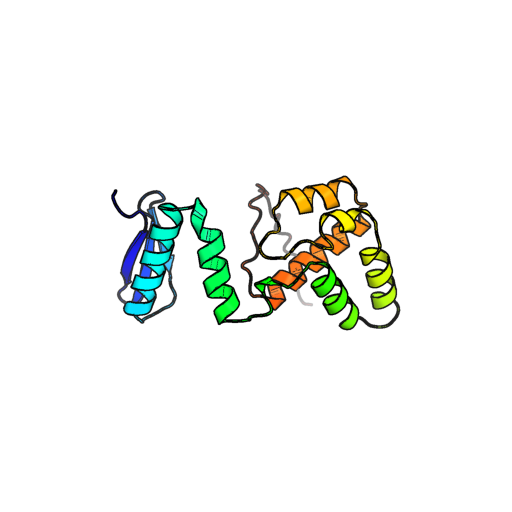97 C C . PHE A 1 145 ? 2.385 6.127 2.172 1.00 53.44 145 PHE A C 1
ATOM 1199 O O . PHE A 1 145 ? 3.448 6.691 1.884 1.00 53.44 145 PHE A O 1
ATOM 1206 N N . PRO A 1 146 ? 2.137 5.697 3.424 1.00 41.72 146 PRO A N 1
ATOM 1207 C CA . PRO A 1 146 ? 3.159 5.758 4.452 1.00 41.72 146 PRO A CA 1
ATOM 1208 C C . PRO A 1 146 ? 4.361 4.939 3.987 1.00 41.72 146 PRO A C 1
ATOM 1210 O O . PRO A 1 146 ? 4.222 3.771 3.618 1.00 41.72 146 PRO A O 1
ATOM 1213 N N . LYS A 1 147 ? 5.547 5.559 4.008 1.00 41.75 147 LYS A N 1
ATOM 1214 C CA . LYS A 1 147 ? 6.810 4.861 3.756 1.00 41.75 147 LYS A CA 1
ATOM 1215 C C . LYS A 1 147 ? 6.853 3.660 4.694 1.00 41.75 147 LYS A C 1
ATOM 1217 O O . LYS A 1 147 ? 6.880 3.849 5.911 1.00 41.75 147 LYS A O 1
ATOM 1222 N N . GLN A 1 148 ? 6.834 2.447 4.143 1.00 39.97 148 GLN A N 1
ATOM 1223 C CA . GLN A 1 148 ? 7.078 1.249 4.933 1.00 39.97 148 GLN A CA 1
ATOM 1224 C C . GLN A 1 148 ? 8.518 1.359 5.426 1.00 39.97 148 GLN A C 1
ATOM 1226 O O . GLN A 1 148 ? 9.471 1.157 4.675 1.00 39.97 148 GLN A O 1
ATOM 1231 N N . SER A 1 149 ? 8.695 1.780 6.676 1.00 30.06 149 SER A N 1
ATOM 1232 C CA . SER A 1 149 ? 9.989 1.689 7.323 1.00 30.06 149 SER A CA 1
ATOM 1233 C C . SER A 1 149 ? 10.280 0.205 7.490 1.00 30.06 149 SER A C 1
ATOM 1235 O O . SER A 1 149 ? 9.774 -0.445 8.401 1.00 30.06 149 SER A O 1
ATOM 1237 N N . PHE A 1 150 ? 11.103 -0.346 6.598 1.00 29.77 150 PHE A N 1
ATOM 1238 C CA . PHE A 1 150 ? 11.854 -1.546 6.925 1.00 29.77 150 PHE A CA 1
ATOM 1239 C C . PHE A 1 150 ? 12.662 -1.203 8.177 1.00 29.77 150 PHE A C 1
ATOM 1241 O O . PHE A 1 150 ? 13.677 -0.510 8.103 1.00 29.77 150 PHE A O 1
ATOM 1248 N N . GLN A 1 151 ? 12.188 -1.639 9.345 1.00 34.25 151 GLN A N 1
ATOM 1249 C CA . GLN A 1 151 ? 12.995 -1.681 10.559 1.00 34.25 151 GLN A CA 1
ATOM 1250 C C . GLN A 1 151 ? 14.002 -2.826 10.404 1.00 34.25 151 GLN A C 1
ATOM 1252 O O . GLN A 1 151 ? 13.944 -3.838 11.090 1.00 34.25 151 GLN A O 1
ATOM 1257 N N . GLY A 1 152 ? 14.913 -2.671 9.442 1.00 29.92 152 GLY A N 1
ATOM 1258 C CA . GLY A 1 152 ? 16.186 -3.363 9.460 1.00 29.92 152 GLY A CA 1
ATOM 1259 C C . GLY A 1 152 ? 16.976 -2.791 10.627 1.00 29.92 152 GLY A C 1
ATOM 1260 O O . GLY A 1 152 ? 17.087 -1.574 10.775 1.00 29.92 152 GLY A O 1
ATOM 1261 N N . ASN A 1 153 ? 17.455 -3.674 11.489 1.00 38.56 153 ASN A N 1
ATOM 1262 C CA . ASN A 1 153 ? 18.170 -3.369 12.716 1.00 38.56 153 ASN A CA 1
ATOM 1263 C C . ASN A 1 153 ? 19.528 -2.700 12.405 1.00 38.56 153 ASN A C 1
ATOM 1265 O O . ASN A 1 153 ? 20.571 -3.338 12.472 1.00 38.56 153 ASN A O 1
ATOM 1269 N N . SER A 1 154 ? 19.540 -1.425 12.009 1.00 36.56 154 SER A N 1
ATOM 1270 C CA . SER A 1 154 ? 20.768 -0.648 11.821 1.00 36.56 154 SER A CA 1
ATOM 1271 C C . SER A 1 154 ? 21.026 0.195 13.067 1.00 36.56 154 SER A C 1
ATOM 1273 O O . SER A 1 154 ? 20.737 1.395 13.115 1.00 36.56 154 SER A O 1
ATOM 1275 N N . GLY A 1 155 ? 21.560 -0.459 14.098 1.00 36.53 155 GLY A N 1
ATOM 1276 C CA . GLY A 1 155 ? 22.311 0.232 15.133 1.00 36.53 155 GLY A CA 1
ATOM 1277 C C . GLY A 1 155 ? 23.498 0.975 14.508 1.00 36.53 155 GLY A C 1
ATOM 1278 O O . GLY A 1 155 ? 24.119 0.483 13.571 1.00 36.53 155 GLY A O 1
ATOM 1279 N N . ARG A 1 156 ? 23.807 2.147 15.077 1.00 35.69 156 ARG A N 1
ATOM 1280 C CA . ARG A 1 156 ? 24.922 3.061 14.754 1.00 35.69 156 ARG A CA 1
ATOM 1281 C C . ARG A 1 156 ? 24.717 3.969 13.534 1.00 35.69 156 ARG A C 1
ATOM 1283 O O . ARG A 1 156 ? 25.294 3.776 12.471 1.00 35.69 156 ARG A O 1
ATOM 1290 N N . ARG A 1 157 ? 24.024 5.093 13.755 1.00 30.03 157 ARG A N 1
ATOM 1291 C CA . ARG A 1 157 ? 24.422 6.358 13.114 1.00 30.03 157 ARG A CA 1
ATOM 1292 C C . ARG A 1 157 ? 25.582 6.944 13.915 1.00 30.03 157 ARG A C 1
ATOM 1294 O O . ARG A 1 157 ? 25.367 7.491 14.993 1.00 30.03 157 ARG A O 1
ATOM 1301 N N . LEU A 1 158 ? 26.799 6.812 13.394 1.00 30.20 158 LEU A N 1
ATOM 1302 C CA . LEU A 1 158 ? 27.923 7.649 13.803 1.00 30.20 158 LEU A CA 1
ATOM 1303 C C . LEU A 1 158 ? 27.617 9.088 13.370 1.00 30.20 158 LEU A C 1
ATOM 1305 O O . LEU A 1 158 ? 27.469 9.384 12.187 1.00 30.20 158 LEU A O 1
ATOM 1309 N N . SER A 1 159 ? 27.464 9.961 14.359 1.00 31.02 159 SER A N 1
ATOM 1310 C CA . SER A 1 159 ? 27.448 11.409 14.193 1.00 31.02 159 SER A CA 1
ATOM 1311 C C . SER A 1 159 ? 28.882 11.858 13.912 1.00 31.02 159 SER A C 1
ATOM 1313 O O . SER A 1 159 ? 29.705 11.850 14.825 1.00 31.02 159 SER A O 1
ATOM 1315 N N . LEU A 1 160 ? 29.178 12.284 12.686 1.00 31.83 160 LEU A N 1
ATOM 1316 C CA . LEU A 1 160 ? 30.323 13.153 12.430 1.00 31.83 160 LEU A CA 1
ATOM 1317 C C . LEU A 1 160 ? 29.804 14.588 12.362 1.00 31.83 160 LEU A C 1
ATOM 1319 O O . LEU A 1 160 ? 29.218 15.019 11.372 1.00 31.83 160 LEU A O 1
ATOM 1323 N N . ARG A 1 161 ? 29.969 15.296 13.484 1.00 31.12 161 ARG A N 1
ATOM 1324 C CA . ARG A 1 161 ? 29.944 16.756 13.535 1.00 31.12 161 ARG A CA 1
ATOM 1325 C C . ARG A 1 161 ? 31.247 17.240 12.909 1.00 31.12 161 ARG A C 1
ATOM 1327 O O . ARG A 1 161 ? 32.304 17.001 13.483 1.00 31.12 161 ARG A O 1
ATOM 1334 N N . THR A 1 162 ? 31.172 17.943 11.789 1.00 34.09 162 THR A N 1
ATOM 1335 C CA . THR A 1 162 ? 32.291 18.765 11.322 1.00 34.09 162 THR A CA 1
ATOM 1336 C C . THR A 1 162 ? 31.987 20.201 11.718 1.00 34.09 162 THR A C 1
ATOM 1338 O O . THR A 1 162 ? 31.152 20.863 11.106 1.00 34.09 162 THR A O 1
ATOM 1341 N N . SER A 1 163 ? 32.618 20.648 12.803 1.00 33.62 163 SER A N 1
ATOM 1342 C CA . SER A 1 163 ? 32.730 22.062 13.146 1.00 33.62 163 SER A CA 1
ATOM 1343 C C . SER A 1 163 ? 33.562 22.755 12.072 1.00 33.62 163 SER A C 1
ATOM 1345 O O . SER A 1 163 ? 34.710 22.377 11.856 1.00 33.62 163 SER A O 1
ATOM 1347 N N . VAL A 1 164 ? 33.011 23.781 11.429 1.00 36.62 164 VAL A N 1
ATOM 1348 C CA . VAL A 1 164 ? 33.810 24.788 10.725 1.00 36.62 164 VAL A CA 1
ATOM 1349 C C . VAL A 1 164 ? 33.717 26.052 11.564 1.00 36.62 164 VAL A C 1
ATOM 1351 O O . VAL A 1 164 ? 32.658 26.667 11.670 1.00 36.62 164 VAL A O 1
ATOM 1354 N N . ALA A 1 165 ? 34.817 26.353 12.249 1.00 35.25 165 ALA A N 1
ATOM 1355 C CA . ALA A 1 165 ? 35.006 27.584 12.992 1.00 35.25 165 ALA A CA 1
ATOM 1356 C C . ALA A 1 165 ? 35.347 28.715 12.015 1.00 35.25 165 ALA A C 1
ATOM 1358 O O . ALA A 1 165 ? 36.183 28.549 11.129 1.00 35.25 165 ALA A O 1
ATOM 1359 N N . LEU A 1 166 ? 34.678 29.847 12.212 1.00 33.88 166 LEU A N 1
ATOM 1360 C CA . LEU A 1 166 ? 34.972 31.140 11.608 1.00 33.88 166 LEU A CA 1
ATOM 1361 C C . LEU A 1 166 ? 36.384 31.607 11.989 1.00 33.88 166 LEU A C 1
ATOM 1363 O O . LEU A 1 166 ? 36.732 31.609 13.173 1.00 33.88 166 LEU A O 1
ATOM 1367 N N . ARG A 1 167 ? 37.141 32.070 10.995 1.00 38.62 167 ARG A N 1
ATOM 1368 C CA . ARG A 1 167 ? 38.061 33.206 11.094 1.00 38.62 167 ARG A CA 1
ATOM 1369 C C . ARG A 1 167 ? 37.984 33.995 9.799 1.00 38.62 167 ARG A C 1
ATOM 1371 O O . ARG A 1 167 ? 37.867 33.337 8.743 1.00 38.62 167 ARG A O 1
#

pLDDT: mean 82.1, std 19.56, range [29.77, 95.19]

Secondary structure (DSSP, 8-state):
---SEEEEE-TTS-EEEEETTT--EEE-----HHHHHHHHHHHHHHHH-GGGHHHHHHHHHHHH-TTGGG-BHHHHHHHHHHT--HHHHHHHHHHHTSGGGHHHHTSBGGG--HHHHHHHHHHS-HHHHHHHHHHHHHHHHHHT-----------------------

Foldseek 3Di:
DDFQWDWDADPVLWIWIAGNVVRDIGTPRDNDPVVRVVVSVLVSVCVVCVPCNLVVVLVVVCVVPVCLQQDFLLNLLVVVLVVDDDPRSVLSVVLCPDPLCVLGGRPRPSPDDPVSVVSSVVPDDPSNNVSSVVSVVVVCVVVVPPPPPPPPPDPDPDDDDDDDDDD

Radius of gyration: 21.32 Å; chains: 1; bounding box: 55×46×50 Å